Protein AF-A0A429E5S5-F1 (afdb_monomer_lite)

pLDDT: mean 89.08, std 11.73, range [34.38, 98.31]

Structure (mmCIF, N/CA/C/O backbone):
data_AF-A0A429E5S5-F1
#
_entry.id   AF-A0A429E5S5-F1
#
loop_
_atom_site.group_PDB
_atom_site.id
_atom_site.type_symbol
_atom_site.label_atom_id
_atom_site.label_alt_id
_atom_site.label_comp_id
_atom_site.label_asym_id
_atom_site.label_entity_id
_atom_site.label_seq_id
_atom_site.pdbx_PDB_ins_code
_atom_site.Cartn_x
_atom_site.Cartn_y
_atom_site.Cartn_z
_atom_site.occupancy
_atom_site.B_iso_or_equiv
_atom_site.auth_seq_id
_atom_site.auth_comp_id
_atom_site.auth_asym_id
_atom_site.auth_atom_id
_atom_site.pdbx_PDB_model_num
ATOM 1 N N . MET A 1 1 ? 5.027 -15.209 -19.648 1.00 34.38 1 MET A N 1
ATOM 2 C CA . MET A 1 1 ? 4.198 -14.299 -18.828 1.00 34.38 1 MET A CA 1
ATOM 3 C C . MET A 1 1 ? 4.497 -14.569 -17.359 1.00 34.38 1 MET A C 1
ATOM 5 O O . MET A 1 1 ? 4.049 -15.583 -16.846 1.00 34.38 1 MET A O 1
ATOM 9 N N . ARG A 1 2 ? 5.312 -13.747 -16.689 1.00 44.72 2 ARG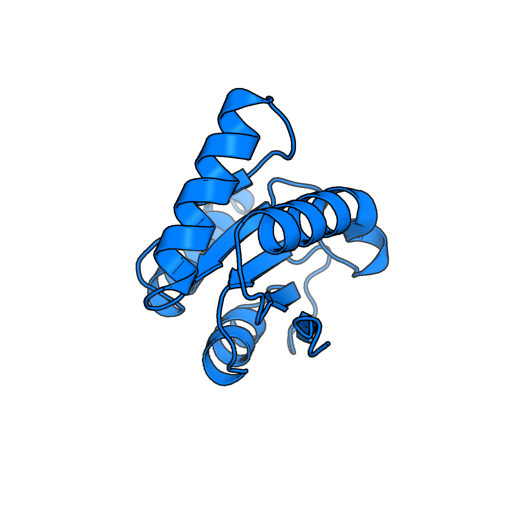 A N 1
ATOM 10 C CA . ARG A 1 2 ? 5.428 -13.800 -15.222 1.00 44.72 2 ARG A CA 1
ATOM 11 C C . ARG A 1 2 ? 4.624 -12.623 -14.682 1.00 44.72 2 ARG A C 1
ATOM 13 O O . ARG A 1 2 ? 5.133 -11.510 -14.623 1.00 44.72 2 ARG A O 1
ATOM 20 N N . GLY A 1 3 ? 3.333 -12.855 -14.440 1.00 48.53 3 GLY A N 1
ATOM 21 C CA . GLY A 1 3 ? 2.486 -11.891 -13.742 1.00 48.53 3 GLY A CA 1
ATOM 22 C C . GLY A 1 3 ? 3.071 -11.637 -12.356 1.00 48.53 3 GLY A C 1
ATOM 23 O O . GLY A 1 3 ? 3.509 -12.582 -11.699 1.00 48.53 3 GLY A O 1
ATOM 24 N N . GLY A 1 4 ? 3.150 -10.369 -11.951 1.00 61.47 4 GLY A N 1
ATOM 25 C CA . GLY A 1 4 ? 3.607 -10.011 -10.610 1.00 61.47 4 GLY A CA 1
ATOM 26 C C . GLY A 1 4 ? 2.749 -10.705 -9.555 1.00 61.47 4 GLY A C 1
ATOM 27 O O . GLY A 1 4 ? 1.529 -10.772 -9.698 1.00 61.47 4 GLY A O 1
ATOM 28 N N . VAL A 1 5 ? 3.383 -11.258 -8.523 1.00 76.25 5 VAL A N 1
ATOM 29 C CA . VAL A 1 5 ? 2.683 -11.936 -7.426 1.00 76.25 5 VAL A CA 1
ATOM 30 C C . VAL A 1 5 ? 2.411 -10.910 -6.329 1.00 76.25 5 VAL A C 1
ATOM 32 O O . VAL A 1 5 ? 3.324 -10.200 -5.906 1.00 76.25 5 VAL A O 1
ATOM 35 N N . ALA A 1 6 ? 1.159 -10.838 -5.876 1.00 86.88 6 ALA A N 1
ATOM 36 C CA . ALA A 1 6 ? 0.789 -10.133 -4.656 1.00 86.88 6 ALA A CA 1
ATOM 37 C C . ALA A 1 6 ? 0.685 -11.137 -3.498 1.00 86.88 6 ALA A C 1
ATOM 39 O O . ALA A 1 6 ? 0.159 -12.239 -3.672 1.00 86.88 6 ALA A O 1
ATOM 40 N N . ARG A 1 7 ? 1.183 -10.768 -2.318 1.00 92.19 7 ARG A N 1
ATOM 41 C CA . ARG A 1 7 ? 1.082 -11.562 -1.088 1.00 92.19 7 ARG A CA 1
ATOM 42 C C . ARG A 1 7 ? 0.498 -10.709 0.026 1.00 92.19 7 ARG A C 1
ATOM 44 O O . ARG A 1 7 ? 0.879 -9.555 0.176 1.00 92.19 7 ARG A O 1
ATOM 51 N N . VAL A 1 8 ? -0.389 -11.295 0.822 1.00 93.81 8 VAL A N 1
ATOM 52 C CA . VAL A 1 8 ? -0.961 -10.634 1.997 1.00 93.81 8 VAL A CA 1
ATOM 53 C C . VAL A 1 8 ? -0.226 -11.094 3.255 1.00 93.81 8 VAL A C 1
ATOM 55 O O . VAL A 1 8 ? 0.016 -12.287 3.436 1.00 93.81 8 VAL A O 1
ATOM 58 N N . HIS A 1 9 ? 0.123 -10.140 4.110 1.00 94.06 9 HIS A N 1
ATOM 59 C CA . HIS A 1 9 ? 0.676 -10.347 5.441 1.00 94.06 9 HIS A CA 1
ATOM 60 C C . HIS A 1 9 ? -0.309 -9.779 6.462 1.00 94.06 9 HIS A C 1
ATOM 62 O O . HIS A 1 9 ? -0.711 -8.619 6.365 1.00 94.06 9 HIS A O 1
ATOM 68 N N . TRP A 1 10 ? -0.696 -10.598 7.435 1.00 93.62 10 TRP A N 1
ATOM 69 C CA . TRP A 1 10 ? -1.574 -10.183 8.525 1.00 93.62 10 TRP A CA 1
ATOM 70 C C . TRP A 1 10 ? -0.763 -9.823 9.770 1.00 93.62 10 TRP A C 1
ATOM 72 O O . TRP A 1 10 ? 0.299 -10.412 9.995 1.00 93.62 10 TRP A O 1
ATOM 82 N N . PRO A 1 11 ? -1.252 -8.877 10.589 1.00 92.06 11 PRO A N 1
ATOM 83 C CA . PRO A 1 11 ? -0.587 -8.524 11.830 1.00 92.06 11 PRO A CA 1
ATOM 84 C C . PRO A 1 11 ? -0.651 -9.687 12.823 1.00 92.06 11 PRO A C 1
ATOM 86 O O . PRO A 1 11 ? -1.664 -10.377 12.932 1.00 92.06 11 PRO A O 1
ATOM 89 N N . SER A 1 12 ? 0.425 -9.884 13.583 1.00 80.69 12 SER A N 1
ATOM 90 C CA . SER A 1 12 ? 0.472 -10.881 14.660 1.00 80.69 12 SER A CA 1
ATOM 91 C C . SER A 1 12 ? -0.366 -10.467 15.875 1.00 80.69 12 SER A C 1
ATOM 93 O O . SER A 1 12 ? -0.909 -11.319 16.575 1.00 80.69 12 SER A O 1
ATOM 95 N N . ALA A 1 13 ? -0.503 -9.160 16.115 1.00 76.44 13 ALA A N 1
ATOM 96 C CA . ALA A 1 13 ? -1.348 -8.603 17.164 1.00 76.44 13 ALA A CA 1
ATOM 97 C C . ALA A 1 13 ? -2.769 -8.326 16.651 1.00 76.44 13 ALA A C 1
ATOM 99 O O . ALA A 1 13 ? -2.971 -7.784 15.561 1.00 76.44 13 ALA A O 1
ATOM 100 N N . ARG A 1 14 ? -3.772 -8.660 17.468 1.00 71.38 14 ARG A N 1
ATOM 101 C CA . ARG A 1 14 ? -5.187 -8.500 17.116 1.00 71.38 14 ARG A CA 1
ATOM 102 C C . ARG A 1 14 ? -5.600 -7.028 17.251 1.00 71.38 14 ARG A C 1
ATOM 104 O O . ARG A 1 14 ? -5.861 -6.554 18.351 1.00 71.38 14 ARG A O 1
ATOM 111 N N . ARG A 1 15 ? -5.673 -6.309 16.127 1.00 79.25 15 ARG A N 1
ATOM 112 C CA . ARG A 1 15 ? -6.314 -4.985 16.013 1.00 79.25 15 ARG A CA 1
ATOM 113 C C . ARG A 1 15 ? -7.732 -5.175 15.470 1.00 79.25 15 ARG A C 1
ATOM 115 O O . ARG A 1 15 ? -7.926 -6.000 14.584 1.00 79.25 15 ARG A O 1
ATOM 122 N N . ALA A 1 16 ? -8.718 -4.445 15.995 1.00 80.31 16 ALA A N 1
ATOM 123 C CA . ALA A 1 16 ? -10.115 -4.595 15.565 1.00 80.31 16 ALA A CA 1
ATOM 124 C C . ALA A 1 16 ? -10.329 -4.213 14.086 1.00 80.31 16 ALA A C 1
ATOM 126 O O . ALA A 1 16 ? -11.107 -4.858 13.394 1.00 80.31 16 ALA A O 1
ATOM 127 N N . ALA A 1 17 ? -9.599 -3.202 13.607 1.00 87.31 17 ALA A N 1
ATOM 128 C CA . ALA A 1 17 ? -9.561 -2.783 12.208 1.00 87.31 17 ALA A CA 1
ATOM 129 C C . ALA A 1 17 ? -8.140 -2.291 11.866 1.00 87.31 17 ALA A C 1
ATOM 131 O O . ALA A 1 17 ? -7.842 -1.113 12.039 1.00 87.31 17 ALA A O 1
ATOM 132 N N . PRO A 1 18 ? -7.181 -3.168 11.522 1.00 93.75 18 PRO A N 1
ATOM 133 C CA . PRO A 1 18 ? -5.832 -2.772 11.115 1.00 93.75 18 PRO A CA 1
ATOM 134 C C . PRO A 1 18 ? -5.829 -1.918 9.843 1.00 93.75 18 PRO A C 1
ATOM 136 O O . PRO A 1 18 ? -6.603 -2.204 8.936 1.00 93.75 18 PRO A O 1
ATOM 139 N N . PRO A 1 19 ? -4.954 -0.902 9.730 1.00 95.50 19 PRO A N 1
ATOM 140 C CA . PRO A 1 19 ? -4.850 -0.131 8.501 1.00 95.50 19 PRO A CA 1
ATOM 141 C C . PRO A 1 19 ? -4.342 -1.022 7.362 1.00 95.50 19 PRO A C 1
ATOM 143 O O . PRO A 1 19 ? -3.537 -1.935 7.588 1.00 95.50 19 PRO A O 1
ATOM 146 N N . LEU A 1 20 ? -4.812 -0.746 6.144 1.00 97.00 20 LEU A N 1
ATOM 147 C CA . LEU A 1 20 ? -4.369 -1.436 4.937 1.00 97.00 20 LEU A CA 1
ATOM 148 C C . LEU A 1 20 ? -3.158 -0.722 4.332 1.00 97.00 20 LEU A C 1
ATOM 150 O O . LEU A 1 20 ? -3.230 0.461 3.993 1.00 97.00 20 LEU A O 1
ATOM 154 N N . VAL A 1 21 ? -2.062 -1.457 4.168 1.00 97.00 21 VAL A N 1
ATOM 155 C CA . VAL A 1 21 ? -0.835 -0.978 3.528 1.00 97.00 21 VAL A CA 1
ATOM 156 C C . VAL A 1 21 ? -0.612 -1.733 2.222 1.00 97.00 21 VAL A C 1
ATOM 158 O O . VAL A 1 21 ? -0.582 -2.961 2.201 1.00 97.00 21 VAL A O 1
ATOM 161 N N . LEU A 1 22 ? -0.398 -1.005 1.133 1.00 96.62 22 LEU A N 1
ATOM 162 C CA . LEU A 1 22 ? 0.081 -1.529 -0.137 1.00 96.62 22 LEU A CA 1
ATOM 163 C C . LEU A 1 22 ? 1.581 -1.238 -0.264 1.00 96.62 22 LEU A C 1
ATOM 165 O O . LEU A 1 22 ? 2.002 -0.084 -0.331 1.00 96.62 22 LEU A O 1
ATOM 169 N N .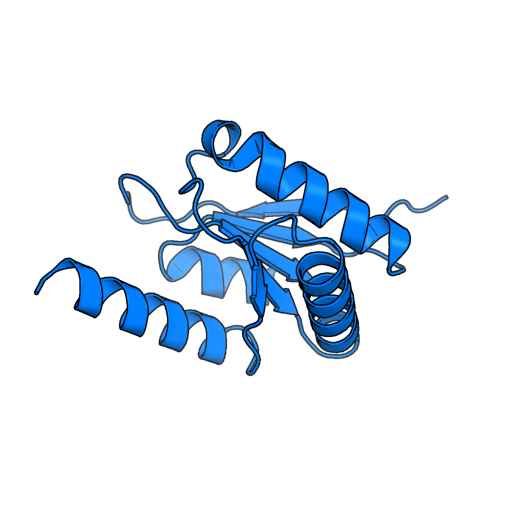 TRP A 1 23 ? 2.377 -2.304 -0.275 1.00 95.75 23 TRP A N 1
ATOM 170 C CA . TRP A 1 23 ? 3.836 -2.270 -0.281 1.00 95.75 23 TRP A CA 1
ATOM 171 C C . TRP A 1 23 ? 4.383 -2.743 -1.629 1.00 95.75 23 TRP A C 1
ATOM 173 O O . TRP A 1 23 ? 4.351 -3.935 -1.946 1.00 95.75 23 TRP A O 1
ATOM 183 N N . PHE A 1 24 ? 4.919 -1.828 -2.430 1.00 94.56 24 PHE A N 1
ATOM 184 C CA . PHE A 1 24 ? 5.544 -2.155 -3.707 1.00 94.56 24 PHE A CA 1
ATOM 185 C C . PHE A 1 24 ? 7.001 -2.569 -3.497 1.00 94.56 24 PHE A C 1
ATOM 187 O O . PHE A 1 24 ? 7.899 -1.737 -3.388 1.00 94.56 24 PHE A O 1
ATOM 194 N N . ALA A 1 25 ? 7.236 -3.877 -3.433 1.00 89.88 25 ALA A N 1
ATOM 195 C CA . ALA A 1 25 ? 8.561 -4.481 -3.522 1.00 89.88 25 ALA A CA 1
ATOM 196 C C . ALA A 1 25 ? 8.428 -5.978 -3.857 1.00 89.88 25 ALA A C 1
ATOM 198 O O . ALA A 1 25 ? 7.442 -6.609 -3.470 1.00 89.88 25 ALA A O 1
ATOM 199 N N . PRO A 1 26 ? 9.427 -6.590 -4.514 1.00 74.62 26 PRO A N 1
ATOM 200 C CA . PRO A 1 26 ? 9.414 -8.025 -4.811 1.00 74.62 26 PRO A CA 1
ATOM 201 C C . PRO A 1 26 ? 9.664 -8.925 -3.582 1.00 74.62 26 PRO A C 1
ATOM 203 O O . PRO A 1 26 ? 9.444 -10.131 -3.662 1.00 74.62 26 PRO A O 1
ATOM 206 N N . GLY A 1 27 ? 10.145 -8.372 -2.460 1.00 74.69 27 GLY A N 1
ATOM 207 C CA . GLY A 1 27 ? 10.524 -9.122 -1.256 1.00 74.69 27 GLY A CA 1
ATOM 208 C C . GLY A 1 27 ? 9.531 -9.005 -0.093 1.00 74.69 27 GLY A C 1
ATOM 209 O O . GLY A 1 27 ? 8.834 -8.004 0.046 1.00 74.69 27 GLY A O 1
ATOM 210 N N . GLY A 1 28 ? 9.513 -10.018 0.782 1.00 79.56 28 GLY A N 1
ATOM 211 C CA . GLY A 1 28 ? 8.613 -10.085 1.945 1.00 79.56 28 GLY A CA 1
ATOM 212 C C . GLY A 1 28 ? 9.112 -9.373 3.209 1.00 79.56 28 GLY A C 1
ATOM 213 O O . GLY A 1 28 ? 8.297 -8.935 4.008 1.00 79.56 28 GLY A O 1
ATOM 214 N N . ALA A 1 29 ? 10.426 -9.185 3.383 1.00 86.50 29 ALA A N 1
ATOM 215 C CA . ALA A 1 29 ? 10.992 -8.705 4.653 1.00 86.50 29 ALA A CA 1
ATOM 216 C C . ALA A 1 29 ? 10.503 -7.302 5.068 1.00 86.50 29 ALA A C 1
ATOM 218 O O . ALA A 1 29 ? 10.280 -7.043 6.249 1.00 86.50 29 ALA A O 1
ATOM 219 N N . GLY A 1 30 ? 10.320 -6.386 4.109 1.00 87.31 30 GLY A N 1
ATOM 220 C CA . GLY A 1 30 ? 9.737 -5.068 4.383 1.00 87.31 30 GLY A CA 1
ATOM 221 C C . GLY A 1 30 ? 8.276 -5.173 4.823 1.00 87.31 30 GLY A C 1
ATOM 222 O O . GLY A 1 30 ? 7.897 -4.599 5.840 1.00 87.31 30 GLY A O 1
ATOM 223 N N . ALA A 1 31 ? 7.486 -5.975 4.107 1.00 90.88 31 ALA A N 1
ATOM 224 C CA . ALA A 1 31 ? 6.079 -6.204 4.412 1.00 90.88 31 ALA A CA 1
ATOM 225 C C . ALA A 1 31 ? 5.868 -6.902 5.763 1.00 90.88 31 ALA A C 1
ATOM 227 O O . ALA A 1 31 ? 4.971 -6.521 6.507 1.00 90.88 31 ALA A O 1
ATOM 228 N N . GLU A 1 32 ? 6.720 -7.864 6.122 1.00 91.81 32 GLU A N 1
ATOM 229 C CA . GLU A 1 32 ? 6.694 -8.534 7.428 1.00 91.81 32 GLU A CA 1
ATOM 230 C C . GLU A 1 32 ? 6.947 -7.556 8.578 1.00 91.81 32 GLU A C 1
ATOM 232 O O . GLU A 1 32 ? 6.210 -7.568 9.563 1.00 91.81 32 GLU A O 1
ATOM 237 N N . ARG A 1 33 ? 7.937 -6.661 8.440 1.00 91.00 33 ARG A N 1
ATOM 238 C CA . ARG A 1 33 ? 8.198 -5.623 9.452 1.00 91.00 33 ARG A CA 1
ATOM 239 C C . ARG A 1 33 ? 7.013 -4.680 9.616 1.00 91.00 33 ARG A C 1
ATOM 241 O O . ARG A 1 33 ? 6.649 -4.361 10.740 1.00 91.00 33 ARG A O 1
ATOM 248 N N . VAL A 1 34 ? 6.399 -4.259 8.512 1.00 91.75 34 VAL A N 1
ATOM 249 C CA . VAL A 1 34 ? 5.221 -3.382 8.556 1.00 91.75 34 VAL A CA 1
ATOM 250 C C . VAL A 1 34 ? 4.016 -4.104 9.168 1.00 91.75 34 VAL A C 1
ATOM 252 O O . VAL A 1 34 ? 3.306 -3.524 9.988 1.00 91.75 34 VAL A O 1
ATOM 255 N N . ALA A 1 35 ? 3.799 -5.378 8.834 1.00 93.38 35 ALA A N 1
ATOM 256 C CA . ALA A 1 35 ? 2.720 -6.172 9.415 1.00 93.38 35 ALA A CA 1
ATOM 257 C C . ALA A 1 35 ? 2.897 -6.344 10.932 1.00 93.38 35 ALA A C 1
ATOM 259 O O . ALA A 1 35 ? 1.929 -6.237 11.687 1.00 93.38 35 ALA A O 1
ATOM 260 N N . ALA A 1 36 ? 4.140 -6.513 11.399 1.00 91.94 36 ALA A N 1
ATOM 261 C CA . ALA A 1 36 ? 4.467 -6.561 12.823 1.00 91.94 36 ALA A CA 1
ATOM 262 C C . ALA A 1 36 ? 4.112 -5.261 13.579 1.00 91.94 36 ALA A C 1
ATOM 264 O O . ALA A 1 36 ? 3.892 -5.308 14.787 1.00 91.94 36 ALA A O 1
ATOM 265 N N . CYS A 1 37 ? 3.968 -4.124 12.887 1.00 90.25 37 CYS A N 1
ATOM 266 C CA . CYS A 1 37 ? 3.474 -2.867 13.465 1.00 90.25 37 CYS A CA 1
ATOM 267 C C . CYS A 1 37 ? 1.937 -2.806 13.611 1.00 90.25 37 CYS A C 1
ATOM 269 O O . CYS A 1 37 ? 1.401 -1.795 14.068 1.00 90.25 37 CYS A O 1
ATOM 271 N N . GLY A 1 38 ? 1.209 -3.871 13.253 1.00 92.19 38 GLY A N 1
ATOM 272 C CA . GLY A 1 38 ? -0.247 -3.951 13.413 1.00 92.19 38 GLY A CA 1
ATOM 273 C C . GLY A 1 38 ? -1.050 -3.596 12.159 1.00 92.19 38 GLY A C 1
ATOM 274 O O . GLY A 1 38 ? -2.213 -3.208 12.284 1.00 92.19 38 GLY A O 1
ATOM 275 N N . ALA A 1 39 ? -0.450 -3.713 10.972 1.00 94.50 39 ALA A N 1
ATOM 276 C CA . ALA A 1 39 ? -1.103 -3.474 9.686 1.00 94.50 39 ALA A CA 1
ATOM 277 C C . ALA A 1 39 ? -1.364 -4.760 8.899 1.00 94.50 39 ALA A C 1
ATOM 279 O O . ALA A 1 39 ? -0.622 -5.735 9.007 1.00 94.50 39 ALA A O 1
ATOM 280 N N . VAL A 1 40 ? -2.405 -4.736 8.064 1.00 96.31 40 VAL A N 1
ATOM 281 C CA . VAL A 1 40 ? -2.551 -5.706 6.974 1.00 96.31 40 VAL A CA 1
ATOM 282 C C . VAL A 1 40 ? -1.761 -5.166 5.794 1.00 96.31 40 VAL A C 1
ATOM 284 O O . VAL A 1 40 ? -1.976 -4.029 5.378 1.00 96.31 40 VAL A O 1
ATOM 287 N N . VAL A 1 41 ? -0.843 -5.965 5.255 1.00 95.69 41 VAL A N 1
ATOM 288 C CA . VAL A 1 41 ? 0.065 -5.524 4.193 1.00 95.69 41 VAL A CA 1
ATOM 289 C C . VAL A 1 41 ? -0.125 -6.372 2.948 1.00 95.69 41 VAL A C 1
ATOM 291 O O . VAL A 1 41 ? 0.021 -7.591 2.996 1.00 95.69 41 VAL A O 1
ATOM 294 N N . ILE A 1 42 ? -0.395 -5.731 1.816 1.00 95.31 42 ILE A N 1
ATOM 295 C CA . ILE A 1 42 ? -0.334 -6.347 0.491 1.00 95.31 42 ILE A CA 1
ATOM 296 C C . ILE A 1 42 ? 1.038 -6.020 -0.097 1.00 95.31 42 ILE A C 1
ATOM 298 O O . ILE A 1 42 ? 1.289 -4.894 -0.514 1.00 95.31 42 ILE A O 1
ATOM 302 N N . ALA A 1 43 ? 1.939 -6.998 -0.127 1.00 94.62 43 ALA A N 1
ATOM 303 C CA . ALA A 1 43 ? 3.220 -6.892 -0.812 1.00 94.62 43 ALA A CA 1
ATOM 304 C C . ALA A 1 43 ? 3.029 -7.205 -2.300 1.00 94.62 43 ALA A C 1
ATOM 306 O O . ALA A 1 43 ? 2.630 -8.317 -2.649 1.00 94.62 43 ALA A O 1
ATOM 307 N N . ALA A 1 44 ? 3.303 -6.241 -3.173 1.00 93.31 44 ALA A N 1
ATOM 308 C CA . ALA A 1 44 ? 3.076 -6.342 -4.608 1.00 93.31 44 ALA A CA 1
ATOM 309 C C . ALA A 1 44 ? 4.395 -6.213 -5.383 1.00 93.31 44 ALA A C 1
ATOM 311 O O . ALA A 1 44 ? 4.899 -5.115 -5.625 1.00 93.31 44 ALA A O 1
ATOM 312 N N . GLY A 1 45 ? 4.932 -7.354 -5.825 1.00 90.25 45 GLY A N 1
ATOM 313 C CA . GLY A 1 45 ? 6.064 -7.420 -6.751 1.00 90.25 45 GLY A CA 1
ATOM 314 C C . GLY A 1 45 ? 5.590 -7.295 -8.197 1.00 90.25 45 GLY A C 1
ATOM 315 O O . GLY A 1 45 ? 5.604 -8.276 -8.940 1.00 90.25 45 GLY A O 1
ATOM 316 N N . VAL A 1 46 ? 5.105 -6.114 -8.581 1.00 86.81 46 VAL A N 1
ATOM 317 C CA . VAL A 1 46 ? 4.515 -5.862 -9.906 1.00 86.81 46 VAL A CA 1
ATOM 318 C C . VAL A 1 46 ? 5.481 -5.126 -10.839 1.00 86.81 46 VAL A C 1
ATOM 320 O O . VAL A 1 46 ? 6.257 -4.293 -10.380 1.00 86.81 46 VAL A O 1
ATOM 323 N N . PRO A 1 47 ? 5.449 -5.408 -12.156 1.00 83.44 47 PRO A N 1
ATOM 324 C CA . PRO A 1 47 ? 6.475 -4.917 -13.076 1.00 83.44 47 PRO A CA 1
ATOM 325 C C . PRO A 1 47 ? 6.283 -3.458 -13.514 1.00 83.44 47 PRO A C 1
ATOM 327 O O . PRO A 1 47 ? 7.216 -2.870 -14.049 1.00 83.44 47 PRO A O 1
ATOM 330 N N . ALA A 1 48 ? 5.078 -2.893 -13.374 1.00 91.00 48 ALA A N 1
ATOM 331 C CA . ALA A 1 48 ? 4.750 -1.579 -13.925 1.00 91.00 48 ALA A CA 1
ATOM 332 C C . ALA A 1 48 ? 3.473 -0.974 -13.322 1.00 91.00 48 ALA A C 1
ATOM 334 O O . ALA A 1 48 ? 2.653 -1.666 -12.710 1.00 91.00 48 ALA A O 1
ATOM 335 N N . PHE A 1 49 ? 3.275 0.317 -13.601 1.00 94.50 49 PHE A N 1
ATOM 336 C CA . PHE A 1 49 ? 2.144 1.120 -13.138 1.00 94.50 49 PHE A CA 1
ATOM 337 C C . PHE A 1 49 ? 0.754 0.504 -13.400 1.00 94.50 49 PHE A C 1
ATOM 339 O O . PHE A 1 49 ? -0.028 0.470 -12.456 1.00 94.50 49 PHE A O 1
ATOM 346 N N . PRO A 1 50 ? 0.410 -0.051 -14.584 1.00 95.00 50 PRO A N 1
ATOM 347 C CA . PRO A 1 50 ? -0.929 -0.615 -14.794 1.00 95.00 50 PRO A CA 1
ATOM 348 C C . PRO A 1 50 ? -1.279 -1.744 -13.817 1.00 95.00 50 PRO A C 1
ATOM 350 O O . PRO A 1 50 ? -2.412 -1.829 -13.351 1.00 95.00 50 PRO A O 1
ATOM 353 N N . ALA A 1 51 ? -0.298 -2.581 -13.472 1.00 93.50 51 ALA A N 1
ATOM 354 C CA . ALA A 1 51 ? -0.472 -3.637 -12.482 1.00 93.50 51 ALA A CA 1
ATOM 355 C C . ALA A 1 51 ? -0.527 -3.066 -11.055 1.00 93.50 51 ALA A C 1
ATOM 357 O O . ALA A 1 51 ? -1.364 -3.491 -10.266 1.00 93.50 51 ALA A O 1
ATOM 358 N N . ALA A 1 52 ? 0.311 -2.074 -10.736 1.00 94.75 52 ALA A N 1
ATOM 359 C CA . ALA A 1 52 ? 0.288 -1.390 -9.441 1.00 94.75 52 ALA A CA 1
ATOM 360 C C . ALA A 1 52 ? -1.061 -0.700 -9.171 1.00 94.75 52 ALA A C 1
ATOM 362 O O . ALA A 1 52 ? -1.635 -0.863 -8.095 1.00 94.75 52 ALA A O 1
ATOM 363 N N . ARG A 1 53 ? -1.606 -0.018 -10.185 1.00 96.38 53 ARG A N 1
ATOM 364 C CA . ARG A 1 53 ? -2.944 0.581 -10.178 1.00 96.38 53 ARG A CA 1
ATOM 365 C C . ARG A 1 53 ? -4.025 -0.462 -9.921 1.00 96.38 53 ARG A C 1
ATOM 367 O O . ARG A 1 53 ? -4.830 -0.280 -9.019 1.00 96.38 53 ARG A O 1
ATOM 374 N N . ALA A 1 54 ? -4.016 -1.572 -10.660 1.00 95.38 54 ALA A N 1
ATOM 375 C CA . ALA A 1 54 ? -5.012 -2.628 -10.485 1.00 95.38 54 ALA A CA 1
ATOM 376 C C . ALA A 1 54 ? -4.997 -3.216 -9.062 1.00 95.38 54 ALA A C 1
ATOM 378 O O . ALA A 1 54 ? -6.053 -3.481 -8.490 1.00 95.38 54 ALA A O 1
ATOM 379 N N . VAL A 1 55 ? -3.810 -3.383 -8.465 1.00 95.12 55 VAL A N 1
ATOM 380 C CA . VAL A 1 55 ? -3.691 -3.839 -7.072 1.00 95.12 55 VAL A CA 1
ATOM 381 C C . VAL A 1 55 ? -4.239 -2.793 -6.099 1.00 95.12 55 VAL A C 1
ATOM 383 O O . VAL A 1 55 ? -4.955 -3.169 -5.175 1.00 95.12 55 VAL A O 1
ATOM 386 N N . LEU A 1 56 ? -3.954 -1.503 -6.308 1.00 96.88 56 LEU A N 1
ATOM 387 C CA . LEU A 1 56 ? -4.501 -0.428 -5.476 1.00 96.88 56 LEU A CA 1
ATOM 388 C C . LEU A 1 56 ? -6.035 -0.405 -5.511 1.00 96.88 56 LEU A C 1
ATOM 390 O O . LEU A 1 56 ? -6.674 -0.376 -4.461 1.00 96.88 56 LEU A O 1
ATOM 394 N N . GLU A 1 57 ? -6.621 -0.442 -6.706 1.00 97.06 57 GLU A N 1
ATOM 395 C CA . GLU A 1 57 ? -8.076 -0.410 -6.890 1.00 97.06 57 GLU A CA 1
ATOM 396 C C . GLU A 1 57 ? -8.741 -1.628 -6.242 1.00 97.06 57 GLU A C 1
ATOM 398 O O . GLU A 1 57 ? -9.738 -1.495 -5.530 1.00 97.06 57 GLU A O 1
ATOM 403 N N . TRP A 1 58 ? -8.149 -2.814 -6.414 1.00 95.88 58 TRP A N 1
ATOM 404 C CA . TRP A 1 58 ? -8.637 -4.024 -5.761 1.00 95.88 58 TRP A CA 1
ATOM 405 C C . TRP A 1 58 ? -8.541 -3.932 -4.233 1.00 95.88 58 TRP A C 1
ATOM 407 O O . TRP A 1 58 ? -9.508 -4.260 -3.544 1.00 95.88 58 TRP A O 1
ATOM 417 N N . ALA A 1 59 ? -7.407 -3.464 -3.705 1.00 95.75 59 ALA A N 1
ATOM 418 C CA . ALA A 1 59 ? -7.165 -3.333 -2.272 1.00 95.75 59 ALA A CA 1
ATOM 419 C C . ALA A 1 59 ? -8.179 -2.387 -1.613 1.00 95.75 59 ALA A C 1
ATOM 421 O O . ALA A 1 59 ? -8.779 -2.735 -0.596 1.00 95.75 59 ALA A O 1
ATOM 422 N N . ALA A 1 60 ? -8.422 -1.230 -2.230 1.00 96.62 60 ALA A N 1
ATOM 423 C CA . ALA A 1 60 ? -9.372 -0.240 -1.735 1.00 96.62 60 ALA A CA 1
ATOM 424 C C . ALA A 1 60 ? -10.836 -0.697 -1.820 1.00 96.62 60 ALA A C 1
ATOM 426 O O . ALA A 1 60 ? -11.654 -0.299 -0.992 1.00 96.62 60 ALA A O 1
ATOM 427 N N . ALA A 1 61 ? -11.179 -1.540 -2.796 1.00 96.94 61 ALA A N 1
ATOM 428 C CA . ALA A 1 61 ? -12.524 -2.092 -2.927 1.00 96.94 61 ALA A CA 1
ATOM 429 C C . ALA A 1 61 ? -12.811 -3.243 -1.939 1.00 96.94 61 ALA A C 1
ATOM 431 O O . ALA A 1 61 ? -13.972 -3.487 -1.610 1.00 96.94 61 ALA A O 1
ATOM 432 N N . HIS A 1 62 ? -11.779 -3.936 -1.435 1.00 95.19 62 HIS A N 1
ATOM 433 C CA . HIS A 1 62 ? -11.936 -5.146 -0.613 1.00 95.19 62 HIS A CA 1
ATOM 434 C C . HIS A 1 62 ? -11.252 -5.120 0.776 1.00 95.19 62 HIS A C 1
ATOM 436 O O . HIS A 1 62 ? -10.832 -6.182 1.248 1.00 95.19 62 HIS A O 1
ATOM 442 N N . PRO A 1 63 ? -11.171 -3.986 1.506 1.00 94.00 63 PRO A N 1
ATOM 443 C CA . PRO A 1 63 ? -10.464 -3.93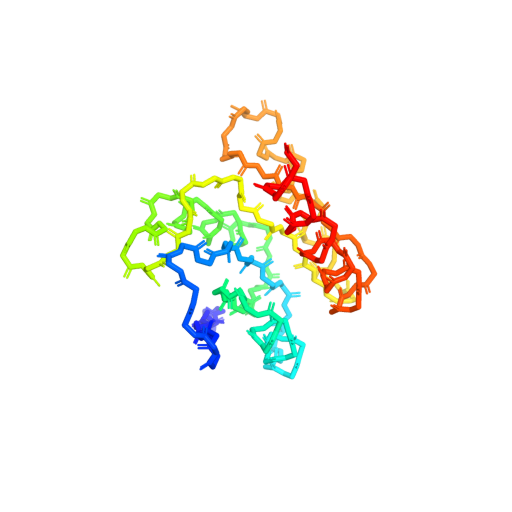7 2.790 1.00 94.00 63 PRO A CA 1
ATOM 444 C C . PRO A 1 63 ? -11.115 -4.856 3.834 1.00 94.00 63 PRO A C 1
ATOM 446 O O . PRO A 1 63 ? -10.428 -5.586 4.547 1.00 94.00 63 PRO A O 1
ATOM 449 N N . ARG A 1 64 ? -12.454 -4.918 3.857 1.00 92.44 64 ARG A N 1
ATOM 450 C CA . ARG A 1 64 ? -13.212 -5.767 4.792 1.00 92.44 64 ARG A CA 1
ATOM 451 C C . ARG A 1 64 ? -12.973 -7.258 4.574 1.00 92.44 64 ARG A C 1
ATOM 453 O O . ARG A 1 64 ? -12.913 -7.999 5.548 1.0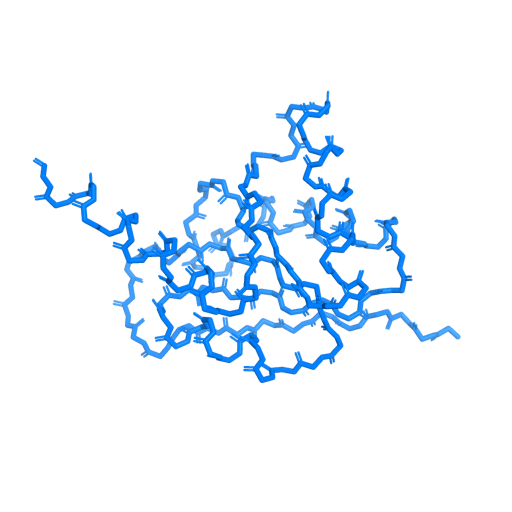0 92.44 64 ARG A O 1
ATOM 460 N N . SER A 1 65 ? -12.782 -7.690 3.327 1.00 92.38 65 SER A N 1
ATOM 461 C CA . SER A 1 65 ? -12.449 -9.085 3.004 1.00 92.38 65 SER A CA 1
ATOM 462 C C . SER A 1 65 ? -11.093 -9.507 3.576 1.00 92.38 65 SER A C 1
ATOM 464 O O . SER A 1 65 ? -10.854 -10.693 3.779 1.00 92.38 65 SER A O 1
ATOM 466 N N . LEU A 1 66 ? -10.214 -8.540 3.855 1.00 91.38 66 LEU A N 1
ATOM 467 C CA . LEU A 1 66 ? -8.909 -8.754 4.480 1.00 91.38 66 LEU A CA 1
ATOM 468 C C . LEU A 1 66 ? -8.923 -8.517 5.998 1.00 91.38 66 LEU A C 1
ATOM 470 O O . LEU A 1 66 ? -7.893 -8.699 6.648 1.00 91.38 66 LEU A O 1
ATOM 474 N N . GLY A 1 67 ? -10.066 -8.109 6.560 1.00 92.88 67 GLY A N 1
ATOM 475 C CA . GLY A 1 67 ? -10.179 -7.673 7.950 1.00 92.88 67 GLY A CA 1
ATOM 476 C C . GLY A 1 67 ? -9.511 -6.324 8.226 1.00 92.88 67 GLY A C 1
ATOM 477 O O . GLY A 1 67 ? -9.180 -6.055 9.374 1.00 92.88 67 GLY A O 1
ATOM 478 N N . ALA A 1 68 ? -9.276 -5.500 7.202 1.00 95.00 68 ALA A N 1
ATOM 479 C CA . ALA A 1 68 ? -8.639 -4.193 7.327 1.00 95.00 68 ALA A CA 1
ATOM 480 C C . ALA A 1 68 ? -9.655 -3.041 7.452 1.00 95.00 68 ALA A C 1
ATOM 482 O O . ALA A 1 68 ? -10.827 -3.161 7.086 1.00 95.00 68 ALA A O 1
ATOM 483 N N . ASP A 1 69 ? -9.169 -1.912 7.961 1.00 94.44 69 ASP A N 1
ATOM 484 C CA . ASP A 1 69 ? -9.851 -0.622 8.016 1.00 94.44 69 ASP A CA 1
ATOM 485 C C . ASP A 1 69 ? -10.190 -0.137 6.588 1.00 94.44 69 ASP A C 1
ATOM 487 O O . ASP A 1 69 ? -9.306 -0.140 5.726 1.00 94.44 69 ASP A O 1
ATOM 491 N N . PRO A 1 70 ? -11.447 0.264 6.308 1.00 93.75 70 PRO A N 1
ATOM 492 C CA . PRO A 1 70 ? -11.856 0.786 5.005 1.00 93.75 70 PRO A CA 1
ATOM 493 C C . PRO A 1 70 ? -11.420 2.237 4.728 1.00 93.75 70 PRO A C 1
ATOM 495 O O . PRO A 1 70 ? -11.849 2.814 3.728 1.00 93.75 70 PRO A O 1
ATOM 498 N N . GLY A 1 71 ? -10.626 2.847 5.608 1.00 94.56 71 GLY A N 1
ATOM 499 C CA . GLY A 1 71 ? -10.026 4.162 5.421 1.00 94.56 71 GLY A CA 1
ATOM 500 C C . GLY A 1 71 ? -9.003 4.222 4.274 1.00 94.56 71 GLY A C 1
ATOM 501 O O . GLY A 1 71 ? -8.889 3.296 3.468 1.00 94.56 71 GLY A O 1
ATOM 502 N N . PRO A 1 72 ? -8.248 5.331 4.168 1.00 96.25 72 PRO A N 1
ATOM 503 C CA . PRO A 1 72 ? -7.282 5.512 3.091 1.00 96.25 72 PRO A CA 1
ATOM 504 C C . PRO A 1 72 ? -6.241 4.391 3.055 1.00 96.25 72 PRO A C 1
ATOM 506 O O . PRO A 1 72 ? -5.642 4.062 4.082 1.00 96.25 72 PRO A O 1
ATOM 509 N N . VAL A 1 73 ? -5.974 3.854 1.863 1.00 97.56 73 VAL A N 1
ATOM 510 C CA . VAL A 1 73 ? -4.913 2.860 1.679 1.00 97.56 73 VAL A CA 1
ATOM 511 C C . VAL A 1 73 ? -3.566 3.559 1.827 1.00 97.56 73 VAL A C 1
ATOM 513 O O . VAL A 1 73 ? -3.263 4.516 1.109 1.00 97.56 73 VAL A O 1
ATOM 516 N N . VAL A 1 74 ? -2.740 3.084 2.754 1.00 97.88 74 VAL A N 1
ATOM 517 C CA . VAL A 1 74 ? -1.361 3.557 2.872 1.00 97.88 74 VAL A CA 1
ATOM 518 C C . VAL A 1 74 ? -0.555 2.933 1.738 1.00 97.88 74 VAL A C 1
ATOM 520 O O . VAL A 1 74 ? -0.524 1.712 1.617 1.00 97.88 74 VAL A O 1
ATOM 523 N N . VAL A 1 75 ? 0.096 3.738 0.904 1.00 97.38 75 VAL A N 1
ATOM 524 C CA . VAL A 1 75 ? 0.918 3.256 -0.217 1.00 97.38 75 VAL A CA 1
ATOM 525 C C . VAL A 1 75 ? 2.380 3.605 0.018 1.00 97.38 75 VAL A C 1
ATOM 527 O O . VAL A 1 75 ? 2.710 4.721 0.420 1.00 97.38 75 VAL A O 1
ATOM 530 N N . ALA A 1 76 ? 3.258 2.634 -0.206 1.00 95.88 76 ALA A N 1
ATOM 531 C CA . ALA A 1 76 ? 4.691 2.773 0.012 1.00 95.88 76 ALA A CA 1
ATOM 532 C C . ALA A 1 76 ? 5.465 1.729 -0.803 1.00 95.88 76 ALA A C 1
ATOM 534 O O . ALA A 1 76 ? 4.890 0.778 -1.334 1.00 95.88 76 ALA A O 1
ATOM 535 N N . GLY A 1 77 ? 6.783 1.871 -0.874 1.00 92.25 77 GLY A N 1
ATOM 536 C CA . GLY A 1 77 ? 7.653 0.887 -1.507 1.00 92.25 77 GLY A CA 1
ATOM 537 C C . GLY A 1 77 ? 9.122 1.143 -1.203 1.00 92.25 77 GLY A C 1
ATOM 538 O O . GLY A 1 77 ? 9.461 2.066 -0.462 1.00 92.25 77 GLY A O 1
ATOM 539 N N . ASP A 1 78 ? 9.985 0.311 -1.782 1.00 88.50 78 ASP A N 1
ATOM 540 C CA . ASP A 1 78 ? 11.441 0.431 -1.668 1.00 88.50 78 ASP A CA 1
ATOM 541 C C . ASP A 1 78 ? 12.097 0.438 -3.054 1.00 88.50 78 ASP A C 1
ATOM 543 O O . ASP A 1 78 ? 11.623 -0.232 -3.981 1.00 88.50 78 ASP A O 1
ATOM 547 N N . GLY A 1 79 ? 13.169 1.218 -3.203 1.00 89.06 79 GLY A N 1
ATOM 548 C CA . GLY A 1 79 ? 13.848 1.453 -4.476 1.00 89.06 79 GLY A CA 1
ATOM 549 C C . GLY A 1 79 ? 12.858 1.797 -5.607 1.00 89.06 79 GLY A C 1
ATOM 550 O O . GLY A 1 79 ? 12.052 2.713 -5.440 1.00 89.06 79 GLY A O 1
ATOM 551 N N . PRO A 1 80 ? 12.834 1.041 -6.726 1.00 89.81 80 PRO A N 1
ATOM 552 C CA . PRO A 1 80 ? 11.878 1.255 -7.824 1.00 89.81 80 PRO A CA 1
ATOM 553 C C . PRO A 1 80 ? 10.398 1.164 -7.413 1.00 89.81 80 PRO A C 1
ATOM 555 O O . PRO A 1 80 ? 9.516 1.711 -8.073 1.00 89.81 80 PRO A O 1
ATOM 558 N N . GLY A 1 81 ? 10.101 0.460 -6.320 1.00 92.50 81 GLY A N 1
ATOM 559 C CA . GLY A 1 81 ? 8.753 0.373 -5.778 1.00 92.50 81 GLY A CA 1
ATOM 560 C C . GLY A 1 81 ? 8.271 1.670 -5.130 1.00 92.50 81 GLY A C 1
ATOM 561 O O . GLY A 1 81 ? 7.072 1.936 -5.142 1.00 92.50 81 GLY A O 1
ATOM 562 N N . ALA A 1 82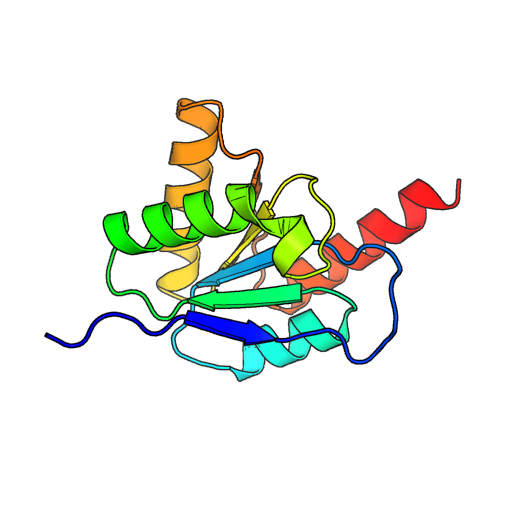 ? 9.180 2.504 -4.613 1.00 93.19 82 ALA A N 1
ATOM 563 C CA . ALA A 1 82 ? 8.827 3.821 -4.085 1.00 93.19 82 ALA A CA 1
ATOM 564 C C . ALA A 1 82 ? 8.354 4.761 -5.207 1.00 93.19 82 ALA A C 1
ATOM 566 O O . ALA A 1 82 ? 7.342 5.439 -5.055 1.00 93.19 82 ALA A O 1
ATOM 567 N N . GLU A 1 83 ? 9.012 4.728 -6.370 1.00 94.25 83 GLU A N 1
ATOM 568 C CA . GLU A 1 83 ? 8.564 5.470 -7.556 1.00 94.25 83 GLU A CA 1
ATOM 569 C C . GLU A 1 83 ? 7.189 4.994 -8.038 1.00 94.25 83 GLU A C 1
ATOM 571 O O . GLU A 1 83 ? 6.331 5.804 -8.388 1.00 94.25 83 GLU A O 1
ATOM 576 N N . LEU A 1 84 ? 6.946 3.676 -8.026 1.00 95.12 84 LEU A N 1
ATOM 577 C CA . LEU A 1 84 ? 5.614 3.144 -8.306 1.00 95.12 84 LEU A CA 1
ATOM 578 C C . LEU A 1 84 ? 4.592 3.671 -7.298 1.00 95.12 84 LEU A C 1
ATOM 580 O O . LEU A 1 84 ? 3.549 4.144 -7.736 1.00 95.12 84 LEU A O 1
ATOM 584 N N . ALA A 1 85 ? 4.893 3.639 -5.995 1.00 96.62 85 ALA A N 1
ATOM 585 C CA . ALA A 1 85 ? 4.007 4.132 -4.939 1.00 96.62 85 ALA A CA 1
ATOM 586 C C . ALA A 1 85 ? 3.591 5.591 -5.168 1.00 96.62 85 ALA A C 1
ATOM 588 O O . ALA A 1 85 ? 2.393 5.876 -5.170 1.00 96.62 85 ALA A O 1
ATOM 589 N N . ALA A 1 86 ? 4.559 6.470 -5.443 1.00 96.94 86 ALA A N 1
ATOM 590 C CA . ALA A 1 86 ? 4.318 7.879 -5.744 1.00 96.94 86 ALA A CA 1
ATOM 591 C C . ALA A 1 86 ? 3.398 8.046 -6.963 1.00 96.94 86 ALA A C 1
ATOM 593 O O . ALA A 1 86 ? 2.395 8.754 -6.901 1.00 96.94 86 ALA A O 1
ATOM 594 N N . ARG A 1 87 ? 3.661 7.306 -8.050 1.00 97.38 87 ARG A N 1
ATOM 595 C CA . ARG A 1 87 ? 2.824 7.353 -9.260 1.00 97.38 87 ARG A CA 1
ATOM 596 C C . ARG A 1 87 ? 1.397 6.867 -9.027 1.00 97.38 87 ARG A C 1
ATOM 598 O O . ARG A 1 87 ? 0.466 7.423 -9.604 1.00 97.38 87 ARG A O 1
ATOM 605 N N . VAL A 1 88 ? 1.192 5.817 -8.223 1.00 97.38 88 VAL A N 1
ATOM 606 C CA . VAL A 1 88 ? -0.178 5.368 -7.913 1.00 97.38 88 VAL A CA 1
ATOM 607 C C . VAL A 1 88 ? -0.880 6.339 -6.967 1.00 97.38 88 VAL A C 1
ATOM 609 O O . VAL A 1 88 ? -2.091 6.516 -7.084 1.00 97.38 88 VAL A O 1
ATOM 612 N N . ALA A 1 89 ? -0.136 6.987 -6.066 1.00 97.88 89 ALA A N 1
ATOM 613 C CA . ALA A 1 89 ? -0.678 8.016 -5.192 1.00 97.88 89 ALA A CA 1
ATOM 614 C C . ALA A 1 89 ? -1.132 9.253 -5.979 1.00 97.88 89 ALA A C 1
ATOM 616 O O . ALA A 1 89 ? -2.235 9.748 -5.754 1.00 97.88 89 ALA A O 1
ATOM 617 N N . GLU A 1 90 ? -0.312 9.713 -6.924 1.00 98.31 90 GLU A N 1
ATOM 618 C CA . GLU A 1 90 ? -0.639 10.791 -7.859 1.00 98.31 90 GLU A CA 1
ATOM 619 C C . GLU A 1 90 ? -1.905 10.461 -8.653 1.00 98.31 90 GLU A C 1
ATOM 621 O O . GLU A 1 90 ? -2.884 11.197 -8.554 1.00 98.31 90 GLU A O 1
ATOM 626 N N . TYR A 1 91 ? -1.945 9.294 -9.307 1.00 98.31 91 TYR A N 1
ATOM 627 C CA . TYR A 1 91 ? -3.136 8.811 -10.012 1.00 98.31 91 TYR A CA 1
ATOM 628 C C . TYR A 1 91 ? -4.394 8.857 -9.135 1.00 98.31 91 TYR A C 1
ATOM 630 O O . TYR A 1 91 ? -5.421 9.398 -9.532 1.00 98.31 91 TYR A O 1
ATOM 638 N N . ALA A 1 92 ? -4.323 8.304 -7.925 1.00 98.00 92 ALA A N 1
ATOM 639 C CA . ALA A 1 92 ? -5.477 8.217 -7.042 1.00 98.00 92 ALA A CA 1
ATOM 640 C C . ALA A 1 92 ? -5.960 9.603 -6.572 1.00 98.00 92 ALA A C 1
ATOM 642 O O . ALA A 1 92 ? -7.161 9.828 -6.426 1.00 98.00 92 ALA A O 1
ATOM 643 N N . ARG A 1 93 ? -5.035 10.556 -6.392 1.00 97.69 93 ARG A N 1
ATOM 644 C CA . ARG A 1 93 ? -5.357 11.958 -6.092 1.00 97.69 93 ARG A CA 1
ATOM 645 C C . ARG A 1 93 ? -6.015 12.657 -7.278 1.00 97.69 93 ARG A C 1
ATOM 647 O O . ARG A 1 93 ? -6.993 13.366 -7.071 1.00 97.69 93 ARG A O 1
ATOM 654 N N . GLU A 1 94 ? -5.505 12.451 -8.489 1.00 98.25 94 GLU A N 1
ATOM 655 C CA . GLU A 1 94 ? -6.063 13.028 -9.718 1.00 98.25 94 GLU A CA 1
ATOM 656 C C . GLU A 1 94 ? -7.476 12.515 -10.006 1.00 98.25 94 GLU A C 1
ATOM 658 O O . GLU A 1 94 ? -8.353 13.291 -10.376 1.00 98.25 94 GLU A O 1
ATOM 663 N N . GLN A 1 95 ? -7.713 11.217 -9.800 1.00 97.25 95 GLN A N 1
ATOM 664 C CA . GLN A 1 95 ? -9.032 10.611 -10.000 1.00 97.25 95 GLN A CA 1
ATOM 665 C C . GLN A 1 95 ? -9.994 10.851 -8.827 1.00 97.25 95 GLN A C 1
ATOM 667 O O . GLN A 1 95 ? -11.193 10.609 -8.951 1.00 97.25 95 GLN A O 1
ATOM 672 N N . GLY A 1 96 ? -9.484 11.273 -7.666 1.00 97.06 96 GLY A N 1
ATOM 673 C CA . GLY A 1 96 ? -10.247 11.363 -6.418 1.00 97.06 96 GLY A CA 1
ATOM 674 C C . GLY A 1 96 ? -10.585 10.005 -5.786 1.00 97.06 96 GLY A C 1
ATOM 675 O O . GLY A 1 96 ? -11.264 9.958 -4.759 1.00 97.06 96 GLY A O 1
ATOM 676 N N . TRP A 1 97 ? -10.121 8.900 -6.375 1.00 96.38 97 TRP A N 1
ATOM 677 C CA . TRP A 1 97 ? -10.296 7.543 -5.870 1.00 96.38 97 TRP A CA 1
ATOM 678 C C . TRP A 1 97 ? -9.181 6.613 -6.389 1.00 96.38 97 TRP A C 1
ATOM 680 O O . TRP A 1 97 ? -8.796 6.724 -7.555 1.00 96.38 97 TRP A O 1
ATOM 690 N N . PRO A 1 98 ? -8.707 5.639 -5.587 1.00 96.38 98 PRO A N 1
ATOM 691 C CA . PRO A 1 98 ? -9.017 5.420 -4.170 1.00 96.38 98 PRO A CA 1
ATOM 692 C C . PRO A 1 98 ? -8.501 6.507 -3.218 1.00 96.38 98 PRO A C 1
ATOM 694 O O . PRO A 1 98 ? -7.541 7.198 -3.542 1.00 96.38 98 PRO A O 1
ATOM 697 N N . PRO A 1 99 ? -9.068 6.660 -2.009 1.00 96.56 99 PRO A N 1
ATOM 698 C CA . PRO A 1 99 ? -8.417 7.462 -0.982 1.00 96.56 99 PRO A CA 1
ATOM 699 C C . PRO A 1 99 ? -7.091 6.799 -0.594 1.00 96.56 99 PRO A C 1
ATOM 701 O O . PRO A 1 99 ? -7.057 5.632 -0.199 1.00 96.56 99 PRO A O 1
ATOM 704 N N . VAL A 1 100 ? -5.995 7.548 -0.693 1.00 97.25 100 VAL A N 1
ATOM 705 C CA . VAL A 1 100 ? -4.647 7.045 -0.413 1.00 97.25 100 VAL A CA 1
ATOM 706 C C . VAL A 1 100 ? -3.865 7.976 0.495 1.00 97.25 100 VAL A C 1
ATOM 708 O O . VAL A 1 100 ? -4.086 9.190 0.528 1.00 97.25 100 VAL A O 1
ATOM 711 N N . ARG A 1 101 ? -2.894 7.397 1.197 1.00 96.94 101 ARG A N 1
ATOM 712 C CA . ARG A 1 101 ? -1.839 8.134 1.883 1.00 96.94 101 ARG A CA 1
ATOM 713 C C . ARG A 1 101 ? -0.484 7.568 1.488 1.00 96.94 101 ARG A C 1
ATOM 715 O O . ARG A 1 101 ? -0.151 6.445 1.850 1.00 96.94 101 ARG A O 1
ATOM 722 N N . GLU A 1 102 ? 0.291 8.351 0.752 1.00 96.69 102 GLU A N 1
ATOM 723 C CA . GLU A 1 102 ? 1.671 7.998 0.435 1.00 96.69 102 GLU A CA 1
ATOM 724 C C . GLU A 1 102 ? 2.560 8.164 1.671 1.00 96.69 102 GLU A C 1
ATOM 726 O O . GLU A 1 102 ? 2.469 9.170 2.381 1.00 96.69 102 GLU A O 1
ATOM 731 N N . VAL A 1 103 ? 3.412 7.174 1.934 1.00 96.25 103 VAL A N 1
ATOM 732 C CA . VAL A 1 103 ? 4.400 7.217 3.015 1.00 96.25 103 VAL A CA 1
ATOM 733 C C . VAL A 1 103 ? 5.769 6.807 2.474 1.00 96.25 103 VAL A C 1
ATOM 735 O O . VAL A 1 103 ? 5.969 5.676 2.034 1.00 96.25 103 VAL A O 1
ATOM 738 N N . GLY A 1 104 ? 6.727 7.734 2.534 1.00 91.38 104 GLY A N 1
ATOM 739 C CA . GLY A 1 104 ? 8.135 7.477 2.225 1.00 91.38 104 GLY A CA 1
ATOM 740 C C . GLY A 1 104 ? 8.914 6.885 3.408 1.00 91.38 104 GLY A C 1
ATOM 741 O O . GLY A 1 104 ? 8.371 6.663 4.487 1.00 91.38 104 GLY A O 1
ATOM 742 N N . GLY A 1 105 ? 10.219 6.651 3.225 1.00 86.06 105 GLY A N 1
ATOM 743 C CA . GLY A 1 105 ? 11.113 6.186 4.301 1.00 86.06 105 GLY A CA 1
ATOM 744 C C . GLY A 1 105 ? 11.063 4.678 4.585 1.00 86.06 105 GLY A C 1
ATOM 745 O O . GLY A 1 105 ? 11.519 4.225 5.638 1.00 86.06 105 GLY A O 1
ATOM 746 N N . GLY A 1 106 ? 10.503 3.893 3.660 1.00 87.69 106 GLY A N 1
ATOM 747 C CA . GLY A 1 106 ? 10.451 2.435 3.744 1.00 87.69 106 GLY A CA 1
ATOM 748 C C . GLY A 1 106 ? 9.669 1.922 4.965 1.00 87.69 106 GLY A C 1
ATOM 749 O O . GLY A 1 106 ? 8.751 2.593 5.444 1.00 87.69 106 GLY A O 1
ATOM 750 N N . PRO A 1 107 ? 10.022 0.744 5.517 1.00 87.44 107 PRO A N 1
ATOM 751 C CA . PRO A 1 107 ? 9.298 0.170 6.654 1.00 87.44 107 PRO A CA 1
ATOM 752 C C . PRO A 1 107 ? 9.313 1.064 7.903 1.00 87.44 107 PRO A C 1
ATOM 754 O O . PRO A 1 107 ? 8.333 1.096 8.642 1.00 87.44 107 PRO A O 1
ATOM 757 N N . GLY A 1 108 ? 10.402 1.811 8.129 1.00 88.06 108 GLY A N 1
ATOM 758 C CA . GLY A 1 108 ? 10.532 2.717 9.275 1.00 88.06 108 GLY A CA 1
ATOM 759 C C . GLY A 1 108 ? 9.602 3.928 9.185 1.00 88.06 108 GLY A C 1
ATOM 760 O O . GLY A 1 108 ? 8.965 4.284 10.175 1.00 88.06 108 GLY A O 1
ATOM 761 N N . GLY A 1 109 ? 9.463 4.516 7.993 1.00 91.12 109 GLY A N 1
ATOM 762 C CA . GLY A 1 109 ? 8.519 5.610 7.758 1.00 91.12 109 GLY A CA 1
ATOM 763 C C . GLY A 1 109 ? 7.063 5.181 7.950 1.00 91.12 109 GLY A C 1
ATOM 764 O O . GLY A 1 109 ? 6.291 5.895 8.589 1.00 91.12 109 GLY A O 1
ATOM 765 N N . ILE A 1 110 ? 6.704 3.973 7.500 1.00 91.06 110 ILE A N 1
ATOM 766 C CA . ILE A 1 110 ? 5.371 3.410 7.757 1.00 91.06 110 ILE A CA 1
ATOM 767 C C . ILE A 1 110 ? 5.156 3.177 9.251 1.00 91.06 110 ILE A C 1
ATOM 769 O O . ILE A 1 110 ? 4.126 3.585 9.775 1.00 91.06 110 ILE A O 1
ATOM 773 N N . ALA A 1 111 ? 6.112 2.570 9.955 1.00 89.12 111 ALA A N 1
ATOM 774 C CA . ALA A 1 111 ? 5.986 2.352 11.394 1.00 89.12 111 ALA A CA 1
ATOM 775 C C . ALA A 1 111 ? 5.742 3.675 12.143 1.00 89.12 111 ALA A C 1
ATOM 777 O O . ALA A 1 111 ? 4.792 3.779 12.916 1.00 89.12 111 ALA A O 1
ATOM 778 N N . ALA A 1 112 ? 6.524 4.717 11.840 1.00 90.19 112 ALA A N 1
ATOM 779 C CA . ALA A 1 112 ? 6.332 6.048 12.415 1.00 90.19 112 ALA A CA 1
ATOM 780 C C . ALA A 1 112 ? 4.946 6.635 12.089 1.00 90.19 112 ALA A C 1
ATOM 782 O O . ALA A 1 112 ? 4.301 7.221 12.962 1.00 90.19 112 ALA A O 1
ATOM 783 N N . HIS A 1 113 ? 4.463 6.440 10.857 1.00 91.88 113 HIS A N 1
ATOM 784 C CA . HIS A 1 113 ? 3.125 6.860 10.451 1.00 91.88 113 HIS A CA 1
ATOM 785 C C . HIS A 1 113 ? 2.023 6.164 11.264 1.00 91.88 113 HIS A C 1
ATOM 787 O O . HIS A 1 113 ? 1.110 6.822 11.765 1.00 91.88 113 HIS A O 1
ATOM 793 N N . LEU A 1 114 ? 2.121 4.841 11.416 1.00 88.88 114 LEU A N 1
ATOM 794 C CA . LEU A 1 114 ? 1.139 4.032 12.138 1.00 88.88 114 LEU A CA 1
ATOM 795 C C . LEU A 1 114 ? 1.098 4.374 13.632 1.00 88.88 114 LEU A C 1
ATOM 797 O O . LEU A 1 114 ? 0.013 4.471 14.204 1.00 88.88 114 LEU A O 1
ATOM 801 N N . GLU A 1 115 ? 2.254 4.615 14.251 1.00 85.81 115 GLU A N 1
ATOM 802 C CA . GLU A 1 115 ? 2.334 5.049 15.650 1.00 85.81 115 GLU A CA 1
ATOM 803 C C . GLU A 1 115 ? 1.782 6.469 15.851 1.00 85.81 115 GLU A C 1
ATOM 805 O O . GLU A 1 115 ? 1.101 6.743 16.839 1.00 85.81 115 GLU A O 1
ATOM 810 N N . GLY A 1 116 ? 2.003 7.376 14.893 1.00 82.81 116 GLY A N 1
ATOM 811 C CA . GLY A 1 116 ? 1.349 8.687 14.882 1.00 82.81 116 GLY A CA 1
ATOM 812 C C . GLY A 1 116 ? -0.177 8.576 14.816 1.00 82.81 116 GLY A C 1
ATOM 813 O O . GLY A 1 116 ? -0.870 9.241 15.580 1.00 82.81 116 GLY A O 1
ATOM 814 N N . ALA A 1 117 ? -0.694 7.692 13.959 1.00 77.75 117 ALA A N 1
ATOM 815 C CA . ALA A 1 117 ? -2.131 7.506 13.771 1.00 77.75 117 ALA A CA 1
ATOM 816 C C . ALA A 1 117 ? -2.837 6.875 14.984 1.00 77.75 117 ALA A C 1
ATOM 818 O O . ALA A 1 117 ? -4.000 7.185 15.223 1.00 77.75 117 ALA A O 1
ATOM 819 N N . LYS A 1 118 ? -2.162 6.006 15.754 1.00 68.38 118 LYS A N 1
ATOM 820 C CA . LYS A 1 118 ? -2.713 5.447 17.004 1.00 68.38 118 LYS A CA 1
ATOM 821 C C . LYS A 1 118 ? -2.984 6.538 18.041 1.00 68.38 118 LYS A C 1
ATOM 823 O O . LYS A 1 118 ? -4.077 6.582 18.591 1.00 68.38 118 LYS A O 1
ATOM 828 N N . ARG A 1 119 ? -2.024 7.448 18.244 1.00 69.56 119 ARG A N 1
ATOM 829 C CA . ARG A 1 119 ? -2.124 8.505 19.264 1.00 69.56 119 ARG A CA 1
ATOM 830 C C . ARG A 1 119 ? -3.300 9.455 19.040 1.00 69.56 119 ARG A C 1
ATOM 832 O O . ARG A 1 119 ? -3.942 9.834 20.002 1.00 69.56 119 ARG A O 1
ATOM 839 N N . SER A 1 120 ? -3.635 9.773 17.790 1.00 62.69 120 SER A N 1
ATOM 840 C CA . SER A 1 120 ? -4.756 10.673 17.469 1.00 62.69 120 SER A CA 1
ATOM 841 C C . SER A 1 120 ? -6.154 10.075 17.671 1.00 62.69 120 SER A C 1
ATOM 843 O O . SER A 1 120 ? -7.130 10.788 17.478 1.00 62.69 120 SER A O 1
ATOM 845 N N . VAL A 1 121 ? -6.274 8.777 17.971 1.00 60.03 121 VAL A N 1
ATOM 846 C CA . VAL A 1 121 ? -7.569 8.106 18.210 1.00 60.03 121 VAL A CA 1
ATOM 847 C C . VAL A 1 121 ? -7.838 7.916 19.711 1.00 60.03 121 VAL A C 1
ATOM 849 O O . VAL A 1 121 ? -8.965 7.614 20.092 1.00 60.03 121 VAL A O 1
ATOM 852 N N . GLU A 1 122 ? -6.820 8.081 20.561 1.00 59.78 122 GLU A N 1
ATOM 853 C CA . GLU A 1 122 ? -6.922 7.938 22.023 1.00 59.78 122 GLU A CA 1
ATOM 854 C C . GLU A 1 122 ? -7.103 9.281 22.766 1.00 59.78 122 GLU A C 1
ATOM 856 O O . GLU A 1 122 ? -7.337 9.259 23.974 1.00 59.78 122 GLU A O 1
ATOM 861 N N . GLU A 1 123 ? -7.036 10.421 22.065 1.00 50.09 123 GLU A N 1
ATOM 862 C CA . GLU A 1 123 ? -7.390 11.768 22.568 1.00 50.0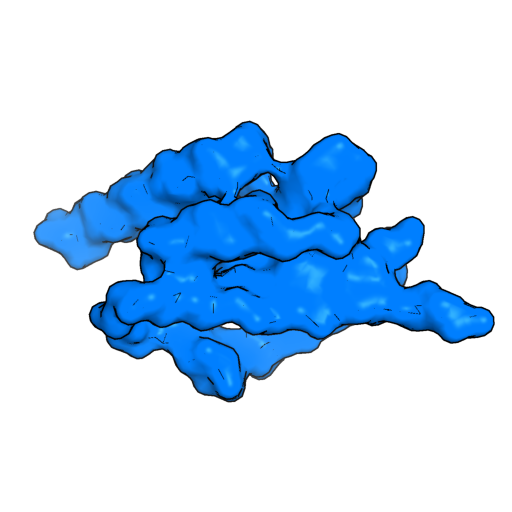9 123 GLU A CA 1
ATOM 863 C C . GLU A 1 123 ? -8.819 12.168 22.174 1.00 50.09 123 GLU A C 1
ATOM 865 O O . GLU A 1 123 ? -9.520 12.753 23.033 1.00 50.09 123 GLU A O 1
#

Foldseek 3Di:
DPAKDKDKDAAPDDDQAAAAEEEEDSDCPLVNLLNPLGHIYIYTPGDDLVSLLVVQQVCLVCSVVSSHDNAAYEYAYPDVSRVSSVVSCVVCVVVVPDRHDYFYDGSVRSSVVSVVVVVVVVD

Radius of gyration: 13.19 Å; chains: 1; bounding box: 27×27×41 Å

Sequence (123 aa):
MRGGVARVHWPSARRAAPPLVLWFAPGGAGAERVAACGAVVIAAGVPAFPAARAVLEWAAAHPRSLGADPGPVVVAGDGPGAELAARVAEYAREQGWPPVREVGGGPGGIAAHLEGAKRSVEE

Secondary structure (DSSP, 8-state):
--PPEEEEE--SS--SSPPEEEEE-S-SHHHHHHHHTT-EEEEEE-SSHHHHHHHHHHHHH-TGGGT--SSPEEEEESTHHHHHHHHHHHHHHHHT-S-EEE--SHHHHHHHHHHHHHHTT--